Protein AF-A0A3N9NQC2-F1 (afdb_monomer_lite)

Foldseek 3Di:
DVVVVVVVVVVVVVVPPPDPPFDDDDDPDDDDDPPDPVLVRLLVQCVSLVLEAEEEEDLDDDDCVVVVSSVVSRHDNNHYYDHDNDPVSVPDPVNVVVVVRGSYYHYDD

Sequence (109 aa):
MMKILLILSFLAFFSSAVFPQGSVMLVGGGGENYHDWSDAPYGWFVQQADSGKIINIDVSSVSSWYPGYFKWLGADVSSHGLQIPDRTTANDSATYRTLITARGIFIEG

pLDDT: mean 90.92, std 12.06, range [56.19, 98.81]

Radius of gyration: 19.57 Å; chains: 1; bounding box: 56×46×36 Å

Structure (mmCIF, N/CA/C/O backbone):
data_AF-A0A3N9NQC2-F1
#
_entry.id   AF-A0A3N9NQC2-F1
#
loop_
_atom_site.group_PDB
_atom_site.id
_atom_site.type_symbol
_atom_site.label_atom_id
_atom_site.label_alt_id
_atom_site.label_comp_id
_atom_site.label_asym_id
_atom_site.label_entity_id
_atom_site.label_seq_id
_atom_site.pdbx_PDB_ins_code
_atom_site.Cartn_x
_atom_site.Cartn_y
_atom_site.Cartn_z
_atom_site.occupancy
_atom_site.B_iso_or_equiv
_atom_site.auth_seq_id
_atom_site.auth_comp_id
_atom_site.auth_asym_id
_atom_site.auth_atom_id
_atom_site.pdbx_PDB_model_num
ATOM 1 N N . MET A 1 1 ? -40.863 -37.562 1.775 1.00 65.12 1 MET A N 1
ATOM 2 C CA . MET A 1 1 ? -40.807 -36.449 0.800 1.00 65.12 1 MET A CA 1
ATOM 3 C C . MET A 1 1 ? -40.502 -35.100 1.463 1.00 65.12 1 MET A C 1
ATOM 5 O O . MET A 1 1 ? -39.459 -34.539 1.172 1.00 65.12 1 MET A O 1
ATOM 9 N N . MET A 1 2 ? -41.302 -34.629 2.430 1.00 72.19 2 MET A N 1
ATOM 10 C CA . MET A 1 2 ? -41.109 -33.319 3.094 1.00 72.19 2 MET A CA 1
ATOM 11 C C . MET A 1 2 ? -39.765 -33.147 3.839 1.00 72.19 2 MET A C 1
ATOM 13 O O . MET A 1 2 ? -39.167 -32.080 3.790 1.00 72.19 2 MET A O 1
ATOM 17 N N . LYS A 1 3 ? -39.236 -34.216 4.456 1.00 67.31 3 LYS A N 1
ATOM 18 C CA . LYS A 1 3 ? -37.916 -34.206 5.124 1.00 67.31 3 LYS A CA 1
ATOM 19 C C . LYS A 1 3 ? -36.741 -34.015 4.156 1.00 67.31 3 LYS A C 1
ATOM 21 O O . LYS A 1 3 ? -35.792 -33.321 4.485 1.00 67.31 3 LYS A O 1
ATOM 26 N N . ILE A 1 4 ? -36.823 -34.607 2.963 1.00 80.75 4 ILE A N 1
ATOM 27 C CA . ILE A 1 4 ? -35.796 -34.466 1.918 1.00 80.75 4 ILE A CA 1
ATOM 28 C C . ILE A 1 4 ? -35.829 -33.050 1.339 1.00 80.75 4 ILE A C 1
ATOM 30 O O . ILE A 1 4 ? -34.778 -32.455 1.136 1.00 80.75 4 ILE A O 1
ATOM 34 N N . LEU A 1 5 ? -37.028 -32.487 1.158 1.00 80.00 5 LEU A N 1
ATOM 35 C CA . LEU A 1 5 ? -37.196 -31.104 0.717 1.00 80.00 5 LEU A CA 1
ATOM 36 C C . LEU A 1 5 ? -36.577 -30.120 1.725 1.00 80.00 5 LEU A C 1
ATOM 38 O O . LEU A 1 5 ? -35.817 -29.253 1.326 1.00 80.00 5 LEU A O 1
ATOM 42 N N . LEU A 1 6 ? -36.813 -30.316 3.028 1.00 78.50 6 LEU A N 1
ATOM 43 C CA . LEU A 1 6 ? -36.212 -29.505 4.098 1.00 78.50 6 LEU A CA 1
ATOM 44 C C . LEU A 1 6 ? -34.678 -29.587 4.136 1.00 78.50 6 LEU A C 1
ATOM 46 O O . LEU A 1 6 ? -34.024 -28.568 4.333 1.00 78.50 6 LEU A O 1
ATOM 50 N N . ILE A 1 7 ? -34.100 -30.774 3.923 1.00 81.50 7 ILE A N 1
ATOM 51 C CA . ILE A 1 7 ? -32.640 -30.963 3.887 1.00 81.50 7 ILE A CA 1
ATOM 52 C C . ILE A 1 7 ? -32.025 -30.250 2.676 1.00 81.50 7 ILE A C 1
ATOM 54 O O . ILE A 1 7 ? -30.994 -29.595 2.810 1.00 81.50 7 ILE A O 1
ATOM 58 N N . LEU A 1 8 ? -32.674 -30.323 1.511 1.00 78.56 8 LEU A N 1
ATOM 59 C CA . LEU A 1 8 ? -32.229 -29.628 0.300 1.00 78.56 8 LEU A CA 1
ATOM 60 C C . LEU A 1 8 ? -32.322 -28.102 0.451 1.00 78.56 8 LEU A C 1
ATOM 62 O O . LEU A 1 8 ? -31.386 -27.398 0.077 1.00 78.56 8 LEU A O 1
ATOM 66 N N . SER A 1 9 ? -33.395 -27.592 1.066 1.00 69.56 9 SER A N 1
ATOM 67 C CA . SER A 1 9 ? -33.538 -26.165 1.384 1.00 69.56 9 SER A CA 1
ATOM 68 C C . SER A 1 9 ? -32.466 -25.677 2.360 1.00 69.56 9 SER A C 1
ATOM 70 O O . SER A 1 9 ? -31.946 -24.576 2.205 1.00 69.56 9 SER A O 1
ATOM 72 N N . PHE A 1 10 ? -32.117 -26.496 3.356 1.00 68.44 10 PHE A N 1
ATOM 73 C CA . PHE A 1 10 ? -31.078 -26.174 4.332 1.00 68.44 10 PHE A CA 1
ATOM 74 C C . PHE A 1 10 ? -29.693 -26.126 3.671 1.00 68.44 10 PHE A C 1
ATOM 76 O O . PHE A 1 10 ? -28.962 -25.161 3.854 1.00 68.44 10 PHE A O 1
ATOM 83 N N . LEU A 1 11 ? -29.356 -27.102 2.822 1.00 70.38 11 LEU A N 1
ATOM 84 C CA . LEU A 1 11 ? -28.076 -27.139 2.100 1.00 70.38 11 LEU A CA 1
ATOM 85 C C . LEU A 1 11 ? -27.897 -25.958 1.131 1.00 70.38 11 LEU A C 1
ATOM 87 O O . LEU A 1 11 ? -26.800 -25.412 1.045 1.00 70.38 11 LEU A O 1
ATOM 91 N N . ALA A 1 12 ? -28.967 -25.522 0.459 1.00 65.06 12 ALA A N 1
ATOM 92 C CA . ALA A 1 12 ? -28.929 -24.375 -0.451 1.00 65.06 12 ALA A CA 1
ATOM 93 C C . ALA A 1 12 ? -28.701 -23.026 0.265 1.00 65.06 12 ALA A C 1
ATOM 95 O O . ALA A 1 12 ? -28.135 -22.109 -0.326 1.00 65.06 12 ALA A O 1
ATOM 96 N N . PHE A 1 13 ? -29.103 -22.902 1.536 1.00 61.88 13 PHE A N 1
ATOM 97 C CA . PHE A 1 13 ? -28.903 -21.686 2.337 1.00 61.88 13 PHE A CA 1
ATOM 98 C C . PHE A 1 13 ? -27.477 -21.549 2.898 1.00 61.88 13 PHE A C 1
ATOM 100 O O . PHE A 1 13 ? -27.010 -20.431 3.112 1.00 61.88 13 PHE A O 1
ATOM 107 N N . PHE A 1 14 ? -26.766 -22.661 3.121 1.00 58.53 14 PHE A N 1
ATOM 108 C CA . PHE A 1 14 ? -25.396 -22.635 3.656 1.00 58.53 14 PHE A CA 1
ATOM 109 C C . PHE A 1 14 ? -24.323 -22.397 2.586 1.00 58.53 14 PHE A C 1
ATOM 111 O O . PHE A 1 14 ? -23.253 -21.884 2.907 1.00 58.53 14 PHE A O 1
ATOM 118 N N . SER A 1 15 ? -24.595 -22.708 1.315 1.00 57.38 15 SER A N 1
ATOM 119 C CA . SER A 1 15 ? -23.630 -22.512 0.222 1.00 57.38 15 SER A CA 1
ATOM 120 C C . SER A 1 15 ? -23.350 -21.044 -0.127 1.00 57.38 15 SER A C 1
ATOM 122 O O . SER A 1 15 ? -22.362 -20.762 -0.795 1.00 57.38 15 SER A O 1
ATOM 124 N N . SER A 1 16 ? -24.185 -20.103 0.318 1.00 56.19 16 SER A N 1
ATOM 125 C CA . SER A 1 16 ? -24.116 -18.685 -0.071 1.00 56.19 16 SER A CA 1
ATOM 126 C C . SER A 1 16 ? -23.502 -17.747 0.977 1.00 56.19 16 SER A C 1
ATOM 128 O O . SER A 1 16 ? -23.500 -16.539 0.765 1.00 56.19 16 SER A O 1
ATOM 130 N N . ALA A 1 17 ? -22.997 -18.262 2.105 1.00 56.94 17 ALA A N 1
ATOM 131 C CA . ALA A 1 17 ? -22.594 -17.428 3.247 1.00 56.94 17 ALA A CA 1
ATOM 132 C C . ALA A 1 17 ? -21.092 -17.453 3.589 1.00 56.94 17 ALA A C 1
ATOM 134 O O . ALA A 1 17 ? -20.704 -16.959 4.646 1.00 56.94 17 ALA A O 1
ATOM 135 N N . VAL A 1 18 ? -20.231 -17.987 2.718 1.00 59.91 18 VAL A N 1
ATOM 136 C CA . VAL A 1 18 ? -18.775 -17.837 2.876 1.00 59.91 18 VAL A CA 1
ATOM 137 C C . VAL A 1 18 ? -18.323 -16.660 2.019 1.00 59.91 18 VAL A C 1
ATOM 139 O O . VAL A 1 18 ? -17.853 -16.835 0.899 1.00 59.91 18 VAL A O 1
ATOM 142 N N . PHE A 1 19 ? -18.510 -15.439 2.524 1.00 64.19 19 PHE A N 1
ATOM 143 C CA . PHE A 1 19 ? -17.849 -14.281 1.930 1.00 64.19 19 PHE A CA 1
ATOM 144 C C . PHE A 1 19 ? -16.357 -14.374 2.274 1.00 64.19 19 PHE A C 1
ATOM 146 O O . PHE A 1 19 ? -16.026 -14.440 3.463 1.00 64.19 19 PHE A O 1
ATOM 153 N N . PRO A 1 20 ? -15.444 -14.420 1.291 1.00 64.19 20 PRO A N 1
ATOM 154 C CA . PRO A 1 20 ? -14.019 -14.371 1.586 1.00 64.19 20 PRO A CA 1
ATOM 155 C C . PRO A 1 20 ? -13.712 -13.093 2.380 1.00 64.19 20 PRO A C 1
ATOM 157 O O . PRO A 1 20 ? -14.155 -12.007 2.013 1.00 64.19 20 PRO A O 1
ATOM 160 N N . GLN A 1 21 ? -12.957 -13.220 3.476 1.00 76.00 21 GLN A N 1
ATOM 161 C CA . GLN A 1 21 ? -12.612 -12.114 4.389 1.00 76.00 21 GLN A CA 1
ATOM 162 C C . GLN A 1 21 ? -11.581 -11.127 3.800 1.00 76.00 21 GLN A C 1
ATOM 164 O O . GLN A 1 21 ? -11.038 -10.292 4.519 1.00 76.00 21 GLN A O 1
ATOM 169 N N . GLY A 1 22 ? -11.307 -11.222 2.499 1.00 87.50 22 GLY A N 1
ATOM 170 C CA . GLY A 1 22 ? -10.223 -10.539 1.807 1.00 87.50 22 GLY A CA 1
ATOM 171 C C . GLY A 1 22 ? -9.168 -11.517 1.294 1.00 87.50 22 GLY A C 1
ATOM 172 O O . GLY A 1 22 ? -9.311 -12.737 1.407 1.00 87.50 22 GLY A O 1
ATOM 173 N N . SER A 1 23 ? -8.108 -10.950 0.729 1.00 94.50 23 SER A N 1
ATOM 174 C CA . SER A 1 23 ? -7.013 -11.670 0.082 1.00 94.50 23 SER A CA 1
ATOM 175 C C . SER A 1 23 ? -5.683 -11.175 0.645 1.00 94.50 23 SER A C 1
ATOM 177 O O . SER A 1 23 ? -5.531 -9.985 0.917 1.00 94.50 23 SER A O 1
ATOM 179 N N . VAL A 1 24 ? -4.717 -12.079 0.825 1.00 95.62 24 VAL A N 1
ATOM 180 C CA . VAL A 1 24 ? -3.367 -11.744 1.303 1.00 95.62 24 VAL A CA 1
ATOM 181 C C . VAL A 1 24 ? -2.357 -12.137 0.237 1.00 95.62 24 VAL A C 1
ATOM 183 O O . VAL A 1 24 ? -2.373 -13.265 -0.253 1.00 95.62 24 VAL A O 1
ATOM 186 N N . MET A 1 25 ? -1.473 -11.201 -0.097 1.00 95.56 25 MET A N 1
ATOM 187 C CA . MET A 1 25 ? -0.320 -11.435 -0.955 1.00 95.56 25 MET A CA 1
ATOM 188 C C . MET A 1 25 ? 0.940 -11.544 -0.097 1.00 95.56 25 MET A C 1
ATOM 190 O O . MET A 1 25 ? 1.185 -10.681 0.741 1.00 95.56 25 MET A O 1
ATOM 194 N N . LEU A 1 26 ? 1.753 -12.570 -0.342 1.00 95.12 26 LEU A N 1
ATOM 195 C CA . LEU A 1 26 ? 3.107 -12.692 0.196 1.00 95.12 26 LEU A CA 1
ATOM 196 C C . LEU A 1 26 ? 4.065 -12.849 -0.986 1.00 95.12 26 LEU A C 1
ATOM 198 O O . LEU A 1 26 ? 3.875 -13.741 -1.812 1.00 95.12 26 LEU A O 1
ATOM 202 N N . VAL A 1 27 ? 5.075 -11.988 -1.073 1.00 92.94 27 VAL A N 1
ATOM 203 C CA . VAL A 1 27 ? 6.073 -11.988 -2.152 1.00 92.94 27 VAL A CA 1
ATOM 204 C C . VAL A 1 27 ? 7.478 -12.043 -1.562 1.00 92.94 27 VAL A C 1
ATOM 206 O O . VAL A 1 27 ? 7.730 -11.477 -0.505 1.00 92.94 27 VAL A O 1
ATOM 209 N N . GLY A 1 28 ? 8.390 -12.753 -2.232 1.00 88.06 28 GLY A N 1
ATOM 210 C CA . GLY A 1 28 ? 9.770 -12.936 -1.761 1.00 88.06 28 GLY A CA 1
ATOM 211 C C . GLY A 1 28 ? 10.684 -11.720 -1.949 1.00 88.06 28 GLY A C 1
ATOM 212 O O . GLY A 1 28 ? 11.791 -11.723 -1.420 1.00 88.06 28 GLY A O 1
ATOM 213 N N . GLY A 1 29 ? 10.226 -10.699 -2.678 1.00 83.69 29 GLY A N 1
ATOM 214 C CA . GLY A 1 29 ? 11.005 -9.501 -2.980 1.00 83.69 29 GLY A CA 1
ATOM 215 C C . GLY A 1 29 ? 12.078 -9.712 -4.055 1.00 83.69 29 GLY A C 1
ATOM 216 O O . GLY A 1 29 ? 12.347 -10.823 -4.516 1.00 83.69 29 GLY A O 1
ATOM 217 N N . GLY A 1 30 ? 12.673 -8.601 -4.470 1.00 86.19 30 GLY A N 1
ATOM 218 C CA . GLY A 1 30 ? 13.608 -8.455 -5.584 1.00 86.19 30 GLY A CA 1
ATOM 219 C C . GLY A 1 30 ? 13.577 -6.995 -6.032 1.00 86.19 30 GLY A C 1
ATOM 220 O O . GLY A 1 30 ? 12.694 -6.265 -5.607 1.00 86.19 30 GLY A O 1
ATOM 22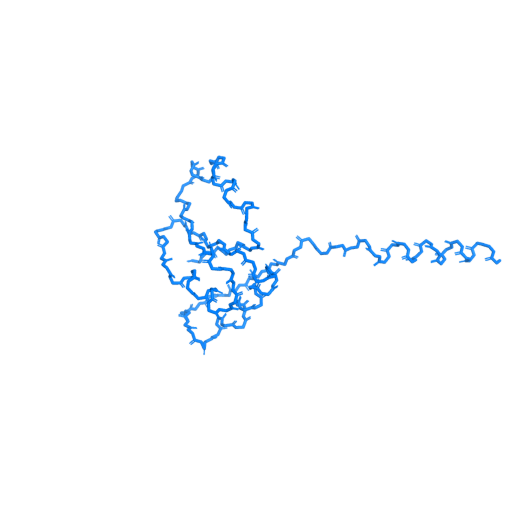1 N N . GLY A 1 31 ? 14.512 -6.541 -6.868 1.00 88.88 31 GLY A N 1
ATOM 222 C CA . GLY A 1 31 ? 14.392 -5.186 -7.417 1.00 88.88 31 GLY A CA 1
ATOM 223 C C . GLY A 1 31 ? 13.120 -5.081 -8.257 1.00 88.88 31 GLY A C 1
ATOM 224 O O . GLY A 1 31 ? 12.939 -5.884 -9.172 1.00 88.88 31 GLY A O 1
ATOM 225 N N . GLU A 1 32 ? 12.227 -4.152 -7.933 1.00 93.44 32 GLU A N 1
ATOM 226 C CA . GLU A 1 32 ? 11.002 -3.943 -8.694 1.00 93.44 32 GLU A CA 1
ATOM 227 C C . GLU A 1 32 ? 11.203 -2.974 -9.859 1.00 93.44 32 GLU A C 1
ATOM 229 O O . GLU A 1 32 ? 11.899 -1.957 -9.763 1.00 93.44 32 GLU A O 1
ATOM 234 N N . ASN A 1 33 ? 10.537 -3.264 -10.973 1.00 95.62 33 ASN A N 1
ATOM 235 C CA . ASN A 1 33 ? 10.475 -2.373 -12.119 1.00 95.62 33 ASN A CA 1
ATOM 236 C C . ASN A 1 33 ? 9.192 -2.619 -12.920 1.00 95.62 33 ASN A C 1
ATOM 238 O O . ASN A 1 33 ? 8.535 -3.648 -12.779 1.00 95.62 33 ASN A O 1
ATOM 242 N N . TYR A 1 34 ? 8.851 -1.668 -13.783 1.00 96.38 34 TYR A N 1
ATOM 243 C CA . TYR A 1 34 ? 7.772 -1.835 -14.750 1.00 96.38 34 TYR A CA 1
ATOM 244 C C . TYR A 1 34 ? 8.118 -2.962 -15.727 1.00 96.38 34 TYR A C 1
ATOM 246 O O . TYR A 1 34 ? 9.245 -3.002 -16.227 1.00 96.38 34 TYR A O 1
ATOM 254 N N . HIS A 1 35 ? 7.143 -3.815 -16.055 1.00 96.69 35 HIS A N 1
ATOM 255 C CA . HIS A 1 35 ? 7.330 -4.956 -16.961 1.00 96.69 35 HIS A CA 1
ATOM 256 C C . HIS A 1 35 ? 8.263 -6.043 -16.415 1.00 96.69 35 HIS A C 1
ATOM 258 O O . HIS A 1 35 ? 8.894 -6.760 -17.194 1.00 96.69 35 HIS A O 1
ATOM 264 N N . ASP A 1 36 ? 8.343 -6.174 -15.091 1.00 95.38 36 ASP A N 1
ATOM 265 C CA . ASP A 1 36 ? 9.197 -7.148 -14.410 1.00 95.38 36 ASP A CA 1
ATOM 266 C C . ASP A 1 36 ? 8.370 -8.131 -13.558 1.00 95.38 36 ASP A C 1
ATOM 268 O O . ASP A 1 36 ? 7.136 -8.145 -13.587 1.00 95.38 36 ASP A O 1
ATOM 272 N N . TRP A 1 37 ? 9.050 -8.984 -12.792 1.00 95.00 37 TRP A N 1
ATOM 273 C CA . TRP A 1 37 ? 8.476 -10.038 -11.958 1.00 95.00 37 TRP A CA 1
ATOM 274 C C . TRP A 1 37 ? 7.352 -9.551 -11.029 1.00 95.00 37 TRP A C 1
ATOM 276 O O . TRP A 1 37 ? 6.445 -10.329 -10.728 1.00 95.00 37 TRP A O 1
ATOM 286 N N . SER A 1 38 ? 7.404 -8.290 -10.583 1.00 96.25 38 SER A N 1
ATOM 287 C CA . SER A 1 38 ? 6.449 -7.683 -9.650 1.00 96.25 38 SER A CA 1
ATOM 288 C C . SER A 1 38 ? 5.104 -7.329 -10.289 1.00 96.25 38 SER A C 1
ATOM 290 O O . SER A 1 38 ? 4.111 -7.231 -9.567 1.00 96.25 38 SER A O 1
ATOM 292 N N . ASP A 1 39 ? 5.021 -7.213 -11.621 1.00 97.81 39 ASP A N 1
ATOM 293 C CA . ASP A 1 39 ? 3.792 -6.812 -12.324 1.00 97.81 39 ASP A CA 1
ATOM 294 C C . ASP A 1 39 ? 2.632 -7.772 -12.029 1.00 97.81 39 ASP A C 1
ATOM 296 O O . ASP A 1 39 ? 1.518 -7.352 -11.714 1.00 97.81 39 ASP A O 1
ATOM 300 N N . ALA A 1 40 ? 2.888 -9.080 -12.120 1.00 97.00 40 ALA A N 1
ATOM 301 C CA . ALA A 1 40 ? 1.867 -10.104 -11.929 1.00 97.00 40 ALA A CA 1
ATOM 302 C C . ALA A 1 40 ? 1.319 -10.152 -10.488 1.00 97.00 40 ALA A C 1
ATOM 304 O O . ALA A 1 40 ? 0.098 -10.053 -10.324 1.00 97.00 40 ALA A O 1
ATOM 305 N N . PRO A 1 41 ? 2.151 -10.281 -9.433 1.00 97.06 41 PRO A N 1
ATOM 306 C CA . PRO A 1 41 ? 1.640 -10.284 -8.069 1.00 97.06 41 PRO A CA 1
ATOM 307 C C . PRO A 1 41 ? 1.015 -8.935 -7.691 1.00 97.06 41 PRO A C 1
ATOM 309 O O . PRO A 1 41 ? -0.081 -8.913 -7.131 1.00 97.06 41 PRO A O 1
ATOM 312 N N . TYR A 1 42 ? 1.631 -7.800 -8.038 1.00 97.56 42 TYR A N 1
ATOM 313 C CA . TYR A 1 42 ? 1.113 -6.494 -7.612 1.00 97.56 42 TYR A CA 1
ATOM 314 C C . TYR A 1 42 ? -0.145 -6.113 -8.394 1.00 97.56 42 TYR A C 1
ATOM 316 O O . TYR A 1 42 ? -1.071 -5.538 -7.824 1.00 97.56 42 TYR A O 1
ATOM 324 N N . GLY A 1 43 ? -0.237 -6.508 -9.666 1.00 98.25 43 GLY A N 1
ATOM 325 C CA . GLY A 1 43 ? -1.459 -6.399 -10.457 1.00 98.25 43 GLY A CA 1
ATOM 326 C C . GLY A 1 43 ? -2.593 -7.243 -9.875 1.00 98.25 43 GLY A C 1
ATOM 327 O O . GLY A 1 43 ? -3.713 -6.751 -9.741 1.00 98.25 43 GLY A O 1
ATOM 328 N N . TRP A 1 44 ? -2.311 -8.479 -9.447 1.00 97.94 44 TRP A N 1
ATOM 329 C CA . TRP A 1 44 ? -3.290 -9.296 -8.722 1.00 97.94 44 TRP A CA 1
ATOM 330 C C . TRP A 1 44 ? -3.751 -8.605 -7.434 1.00 97.94 44 TRP A C 1
ATOM 332 O O . TRP A 1 44 ? -4.950 -8.517 -7.189 1.00 97.94 44 TRP A O 1
ATOM 342 N N . PHE A 1 45 ? -2.829 -8.052 -6.644 1.00 98.12 45 PHE A N 1
ATOM 343 C CA . PHE A 1 45 ? -3.155 -7.304 -5.428 1.00 98.12 45 PHE A CA 1
ATOM 344 C C . PHE A 1 45 ? -4.072 -6.099 -5.701 1.00 98.12 45 PHE A C 1
ATOM 346 O O . PHE A 1 45 ? -5.084 -5.940 -5.018 1.00 98.12 45 PHE A O 1
ATOM 353 N N . VAL A 1 46 ? -3.788 -5.303 -6.738 1.00 98.50 46 VAL A N 1
ATOM 354 C CA . VAL A 1 46 ? -4.646 -4.179 -7.158 1.00 98.50 46 VAL A CA 1
ATOM 355 C C . VAL A 1 46 ? -6.039 -4.662 -7.579 1.00 98.50 46 VAL A C 1
ATOM 357 O O . VAL A 1 46 ? -7.041 -4.050 -7.208 1.00 98.50 46 VAL A O 1
ATOM 360 N N . GLN A 1 47 ? -6.130 -5.790 -8.288 1.00 97.94 47 GLN A N 1
ATOM 361 C CA . GLN A 1 47 ? -7.414 -6.392 -8.664 1.00 97.94 47 GLN A CA 1
ATOM 362 C C . GLN A 1 47 ? -8.203 -6.884 -7.444 1.00 97.94 47 GLN A C 1
ATOM 364 O O . GLN A 1 47 ? -9.412 -6.679 -7.377 1.00 97.94 47 GLN A O 1
ATOM 369 N N . GLN A 1 48 ? -7.542 -7.492 -6.452 1.00 97.31 48 GLN A N 1
ATOM 370 C CA . GLN A 1 48 ? -8.198 -7.896 -5.200 1.00 97.31 48 GLN A CA 1
ATOM 371 C C . GLN A 1 48 ? -8.707 -6.692 -4.393 1.00 97.31 48 GLN A C 1
ATOM 373 O O . GLN A 1 48 ? -9.698 -6.808 -3.674 1.00 97.31 48 GLN A O 1
ATOM 378 N N . ALA A 1 49 ? -8.067 -5.531 -4.543 1.00 97.31 49 ALA A N 1
ATOM 379 C CA . ALA A 1 49 ? -8.528 -4.259 -3.994 1.00 97.31 49 ALA A CA 1
ATOM 380 C C . ALA A 1 49 ? -9.626 -3.585 -4.843 1.00 97.31 49 ALA A C 1
ATOM 382 O O . ALA A 1 49 ? -9.997 -2.444 -4.554 1.00 97.31 49 ALA A O 1
ATOM 383 N N . ASP A 1 50 ? -10.153 -4.265 -5.870 1.00 96.88 50 ASP A N 1
ATOM 384 C CA . ASP A 1 50 ? -11.185 -3.756 -6.782 1.00 96.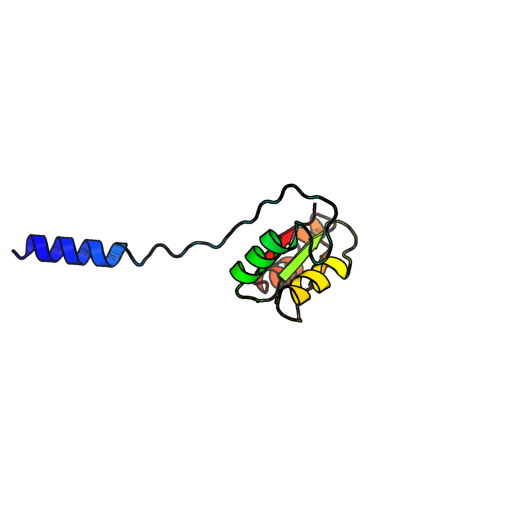88 50 ASP A CA 1
ATOM 385 C C . ASP A 1 50 ? -10.763 -2.437 -7.453 1.00 96.88 50 ASP A C 1
ATOM 387 O O . ASP A 1 50 ? -11.528 -1.475 -7.514 1.00 96.88 50 ASP A O 1
ATOM 391 N N . SER A 1 51 ? -9.483 -2.346 -7.850 1.00 98.00 51 SER A N 1
ATOM 392 C CA . SER A 1 51 ? -8.865 -1.124 -8.395 1.00 98.00 51 SER A CA 1
ATOM 393 C C . SER A 1 51 ? -8.998 0.109 -7.488 1.00 98.00 51 SER A C 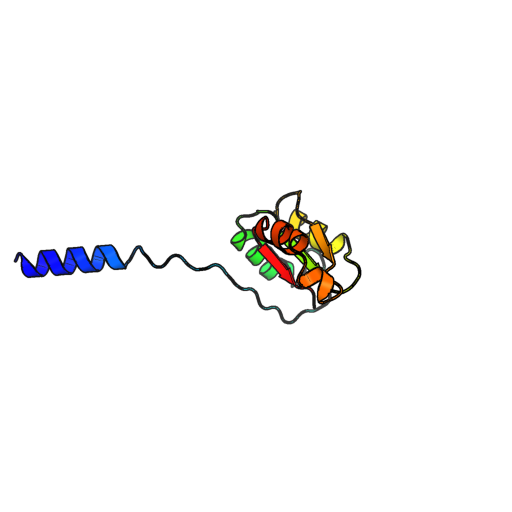1
ATOM 395 O O . SER A 1 51 ? -8.826 1.247 -7.922 1.00 98.00 51 SER A O 1
ATOM 397 N N . GLY A 1 52 ? -9.299 -0.096 -6.206 1.00 98.38 52 GLY A N 1
ATOM 398 C CA . GLY A 1 52 ? -9.529 0.970 -5.251 1.00 98.38 52 GLY A CA 1
ATOM 399 C C . GLY A 1 52 ? -8.247 1.615 -4.732 1.00 98.38 52 GLY A C 1
ATOM 400 O O . GLY A 1 52 ? -7.138 1.363 -5.203 1.00 98.38 52 GLY A O 1
ATOM 401 N N . LYS A 1 53 ? -8.405 2.467 -3.715 1.00 98.75 53 LYS A N 1
ATOM 402 C CA . LYS A 1 53 ? -7.280 3.164 -3.088 1.00 98.75 53 LYS A CA 1
ATOM 403 C C . LYS A 1 53 ? -6.340 2.190 -2.385 1.00 98.75 53 LYS A C 1
ATOM 405 O O . LYS A 1 53 ? -6.746 1.517 -1.437 1.00 98.75 53 LYS A O 1
ATOM 410 N N . ILE A 1 54 ? -5.077 2.204 -2.787 1.00 98.75 54 ILE A N 1
ATOM 411 C CA . ILE A 1 54 ? -3.989 1.508 -2.107 1.00 98.75 54 ILE A CA 1
ATOM 412 C C . ILE A 1 54 ? -3.250 2.483 -1.190 1.00 98.75 54 ILE A C 1
ATOM 414 O O . ILE A 1 54 ? -2.941 3.609 -1.589 1.00 98.75 54 ILE A O 1
ATOM 418 N N . ILE A 1 55 ? -2.945 2.043 0.028 1.00 98.69 55 ILE A N 1
ATOM 419 C CA . ILE A 1 55 ? -1.998 2.732 0.909 1.00 98.69 55 ILE A CA 1
ATOM 420 C C . ILE A 1 55 ? -0.765 1.845 1.066 1.00 98.69 55 ILE A C 1
ATOM 422 O O . ILE A 1 55 ? -0.887 0.722 1.560 1.00 98.69 55 ILE A O 1
ATOM 426 N N . ASN A 1 56 ? 0.403 2.332 0.636 1.00 97.50 56 ASN A N 1
ATOM 427 C CA . ASN A 1 56 ? 1.676 1.684 0.959 1.00 97.50 56 ASN A CA 1
ATOM 428 C C . ASN A 1 56 ? 2.193 2.212 2.297 1.00 97.50 56 ASN A C 1
ATOM 430 O O . ASN A 1 56 ? 2.157 3.416 2.550 1.00 97.50 56 ASN A O 1
ATOM 434 N N . ILE A 1 57 ? 2.630 1.306 3.161 1.00 97.75 57 ILE A N 1
ATOM 435 C CA . ILE A 1 57 ? 3.155 1.613 4.485 1.00 97.75 57 ILE A CA 1
ATOM 436 C C . ILE A 1 57 ? 4.638 1.279 4.506 1.00 97.75 57 ILE A C 1
ATOM 438 O O . ILE A 1 57 ? 5.035 0.183 4.111 1.00 97.75 57 ILE A O 1
ATOM 442 N N . ASP A 1 58 ? 5.412 2.205 5.057 1.00 96.00 58 ASP A N 1
ATOM 443 C CA . ASP A 1 58 ? 6.823 2.028 5.378 1.00 96.00 58 ASP A CA 1
ATOM 444 C C . ASP A 1 58 ? 7.105 2.662 6.754 1.00 96.00 58 ASP A C 1
ATOM 446 O O . ASP A 1 58 ? 6.436 3.608 7.184 1.00 96.00 58 ASP A O 1
ATOM 450 N N . VAL A 1 59 ? 8.087 2.123 7.469 1.00 95.75 59 VAL A N 1
ATOM 451 C CA . VAL A 1 59 ? 8.667 2.749 8.664 1.00 95.75 59 VAL A CA 1
ATOM 452 C C . VAL A 1 59 ? 9.626 3.886 8.282 1.00 95.75 59 VAL A C 1
ATOM 454 O O . VAL A 1 59 ? 9.769 4.873 9.010 1.00 95.75 59 VAL A O 1
ATOM 457 N N . SER A 1 60 ? 10.257 3.781 7.116 1.00 93.69 60 SER A N 1
ATOM 458 C CA . SER A 1 60 ? 11.147 4.785 6.540 1.00 93.69 60 SER A CA 1
ATOM 459 C C . SER A 1 60 ? 10.375 5.834 5.736 1.00 93.69 60 SER A C 1
ATOM 461 O O . SER A 1 60 ? 9.148 5.817 5.635 1.00 93.69 60 SER A O 1
ATOM 463 N N . SER A 1 61 ? 11.093 6.828 5.210 1.00 91.81 61 SER A N 1
ATOM 464 C CA . SER A 1 61 ? 10.484 7.862 4.375 1.00 91.81 61 SER A CA 1
ATOM 465 C C . SER A 1 61 ? 9.860 7.247 3.123 1.00 91.81 61 SER A C 1
ATOM 467 O O . SER A 1 61 ? 10.575 6.692 2.289 1.00 91.81 61 SER A O 1
ATOM 469 N N . VAL A 1 62 ? 8.551 7.424 2.955 1.00 92.94 62 VAL A N 1
ATOM 470 C CA . VAL A 1 62 ? 7.839 6.930 1.773 1.00 92.94 62 VAL A CA 1
ATOM 471 C C . VAL A 1 62 ? 8.247 7.690 0.511 1.00 92.94 62 VAL A C 1
ATOM 473 O O . VAL A 1 62 ? 8.405 8.914 0.518 1.00 92.94 62 VAL A O 1
ATOM 476 N N . SER A 1 63 ? 8.374 6.963 -0.597 1.00 93.19 63 SER A N 1
ATOM 477 C CA . SER A 1 63 ? 8.604 7.538 -1.925 1.00 93.19 63 SER A CA 1
ATOM 478 C C . SER A 1 63 ? 7.322 7.552 -2.766 1.00 93.19 63 SER A C 1
ATOM 480 O O . SER A 1 63 ? 6.313 6.933 -2.427 1.00 93.19 63 SER A O 1
ATOM 482 N N . SER A 1 64 ? 7.353 8.247 -3.906 1.00 95.06 64 SER A N 1
ATOM 483 C CA . SER A 1 64 ? 6.260 8.212 -4.886 1.00 95.06 64 SER A CA 1
ATOM 484 C C . SER A 1 64 ? 6.279 6.973 -5.789 1.00 95.06 64 SER A 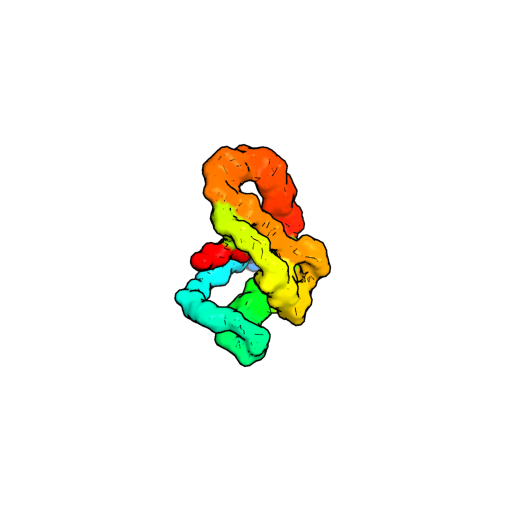C 1
ATOM 486 O O . SER A 1 64 ? 5.352 6.809 -6.585 1.00 95.06 64 SER A O 1
ATOM 488 N N . TRP A 1 65 ? 7.294 6.106 -5.677 1.00 95.81 65 TRP A N 1
ATOM 489 C CA . TRP A 1 65 ? 7.491 4.967 -6.575 1.00 95.81 65 TRP A CA 1
ATOM 490 C C . TRP A 1 65 ? 6.341 3.952 -6.476 1.00 95.81 65 TRP A C 1
ATOM 492 O O . TRP A 1 65 ? 5.641 3.748 -7.466 1.00 95.81 65 TRP A O 1
ATOM 502 N N . TYR A 1 66 ? 6.064 3.408 -5.283 1.00 96.38 66 TYR A N 1
ATOM 503 C CA . TYR A 1 66 ? 4.985 2.427 -5.071 1.00 96.38 66 TYR A CA 1
ATOM 504 C C . TYR A 1 66 ? 3.599 2.988 -5.422 1.00 96.38 66 TYR A C 1
ATOM 506 O O . TYR A 1 66 ? 2.880 2.355 -6.200 1.00 96.38 66 TYR A O 1
ATOM 514 N N . PRO A 1 67 ? 3.212 4.197 -4.957 1.00 97.50 67 PRO A N 1
ATOM 515 C CA . PRO A 1 67 ? 1.967 4.822 -5.391 1.00 97.50 67 PRO A CA 1
ATOM 516 C C . PRO A 1 67 ? 1.851 4.967 -6.908 1.00 97.50 67 PRO A C 1
ATOM 518 O O . PRO A 1 67 ? 0.775 4.744 -7.459 1.00 97.50 67 PRO A O 1
ATOM 521 N N . GLY A 1 68 ? 2.932 5.369 -7.583 1.00 98.44 68 GLY A N 1
ATOM 522 C CA . GLY A 1 68 ? 2.964 5.501 -9.038 1.00 98.44 68 GLY A CA 1
ATOM 523 C C . GLY A 1 68 ? 2.782 4.156 -9.733 1.00 98.44 68 GLY A C 1
ATOM 524 O O . GLY A 1 68 ? 1.976 4.044 -10.656 1.00 98.44 68 GLY A O 1
ATOM 525 N N . TYR A 1 69 ? 3.458 3.127 -9.230 1.00 98.06 69 TYR A N 1
ATOM 526 C CA . TYR A 1 69 ? 3.403 1.785 -9.785 1.00 98.06 69 TYR A CA 1
ATOM 527 C C . TYR A 1 69 ? 2.019 1.144 -9.623 1.00 98.06 69 TYR A C 1
ATOM 529 O O . TYR A 1 69 ? 1.456 0.653 -10.599 1.00 98.06 69 TYR A O 1
ATOM 537 N N . PHE A 1 70 ? 1.389 1.247 -8.447 1.00 98.50 70 PHE A N 1
ATOM 538 C CA . PHE A 1 70 ? 0.021 0.746 -8.257 1.00 98.50 70 PHE A CA 1
ATOM 539 C C . PHE A 1 70 ? -1.002 1.490 -9.120 1.00 98.50 70 PHE A C 1
ATOM 541 O O . PHE A 1 70 ? -1.904 0.861 -9.667 1.00 98.50 70 PHE A O 1
ATOM 548 N N . LYS A 1 71 ? -0.859 2.811 -9.298 1.00 98.75 71 LYS A N 1
ATOM 549 C CA . LYS A 1 71 ? -1.718 3.583 -10.217 1.00 98.75 71 LYS A CA 1
ATOM 550 C C . LYS A 1 71 ? -1.549 3.129 -11.661 1.00 98.75 71 LYS A C 1
ATOM 552 O O . LYS A 1 71 ? -2.540 2.995 -12.370 1.00 98.75 71 LYS A O 1
ATOM 557 N N . TRP A 1 72 ? -0.317 2.858 -12.087 1.00 98.62 72 TRP A N 1
ATOM 558 C CA . TRP A 1 72 ? -0.042 2.298 -13.410 1.00 98.62 72 TRP A CA 1
ATOM 559 C C . TRP A 1 72 ? -0.678 0.910 -13.595 1.00 98.62 72 TRP A C 1
ATOM 561 O O . TRP A 1 72 ? -1.240 0.636 -14.652 1.00 98.62 72 TRP A O 1
ATOM 571 N N . LEU A 1 73 ? -0.693 0.085 -12.543 1.00 98.62 73 LEU A N 1
ATOM 572 C CA . LEU A 1 73 ? -1.392 -1.208 -12.501 1.00 98.62 73 LEU A CA 1
ATOM 573 C C . LEU A 1 73 ? -2.927 -1.091 -12.392 1.00 98.62 73 LEU A C 1
ATOM 575 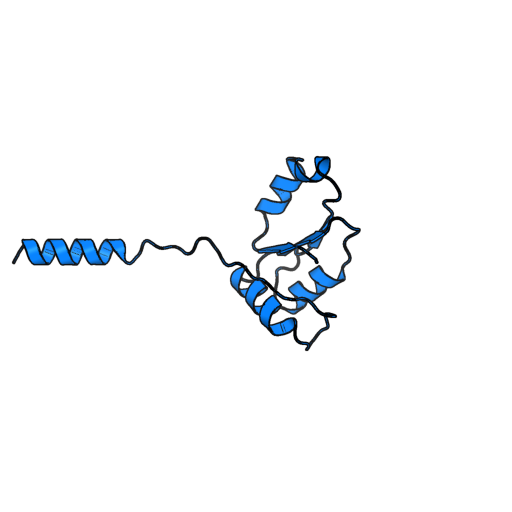O O . LEU A 1 73 ? -3.617 -2.110 -12.418 1.00 98.62 73 LEU A O 1
ATOM 579 N N . GLY A 1 74 ? -3.475 0.125 -12.285 1.00 98.62 74 GLY A N 1
ATOM 580 C CA . GLY A 1 74 ? -4.917 0.385 -12.290 1.00 98.62 74 GLY A CA 1
ATOM 581 C C . GLY A 1 74 ? -5.551 0.646 -10.922 1.00 98.62 74 GLY A C 1
ATOM 582 O O . GLY A 1 74 ? -6.768 0.520 -10.803 1.00 98.62 74 GLY A O 1
ATOM 583 N N . ALA A 1 75 ? -4.769 0.984 -9.893 1.00 98.81 75 ALA A N 1
ATOM 584 C CA . ALA A 1 75 ? -5.299 1.455 -8.614 1.00 98.81 75 ALA A CA 1
ATOM 585 C C . ALA A 1 75 ? -5.839 2.892 -8.704 1.00 98.81 75 ALA A C 1
ATOM 587 O O . ALA A 1 75 ? -5.455 3.675 -9.577 1.00 98.81 75 ALA A O 1
ATOM 588 N N . ASP A 1 76 ? -6.675 3.268 -7.737 1.00 98.75 76 ASP A N 1
ATOM 589 C CA . ASP A 1 76 ? -7.263 4.602 -7.662 1.00 98.75 76 ASP A CA 1
ATOM 590 C C . ASP A 1 76 ? -6.187 5.703 -7.578 1.00 98.75 76 ASP A C 1
ATOM 592 O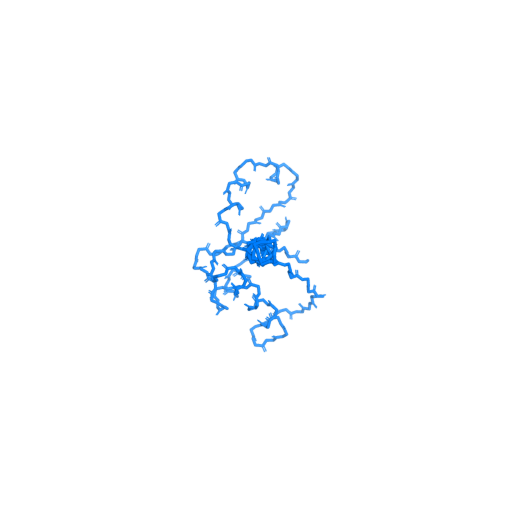 O . ASP A 1 76 ? -5.152 5.567 -6.913 1.00 98.75 76 ASP A O 1
ATOM 596 N N . VAL A 1 77 ? -6.451 6.841 -8.222 1.00 98.38 77 VAL A N 1
ATOM 597 C CA . VAL A 1 77 ? -5.530 7.989 -8.297 1.00 98.38 77 VAL A CA 1
ATOM 598 C C . VAL A 1 77 ? -5.161 8.576 -6.931 1.00 98.38 77 VAL A C 1
ATOM 600 O O . VAL A 1 77 ? -4.090 9.177 -6.793 1.00 98.38 77 VAL A O 1
ATOM 603 N N . SER A 1 78 ? -6.001 8.374 -5.914 1.00 98.44 78 SER A N 1
ATOM 604 C CA . SER A 1 78 ? -5.767 8.779 -4.526 1.00 98.44 78 SER A CA 1
ATOM 605 C C . SER A 1 78 ? -4.843 7.837 -3.746 1.00 98.44 78 SER A C 1
ATOM 607 O O . SER A 1 78 ? -4.564 8.100 -2.575 1.00 98.44 78 SER A O 1
ATOM 609 N N . SER A 1 79 ? -4.331 6.770 -4.367 1.00 98.69 79 SER A N 1
ATOM 610 C CA . SER A 1 79 ? -3.336 5.880 -3.754 1.00 98.69 79 SER A CA 1
ATOM 611 C C . SER A 1 79 ? -2.054 6.640 -3.389 1.00 98.69 79 SER A C 1
ATOM 613 O O . SER A 1 79 ? -1.586 7.492 -4.155 1.00 98.69 79 SER A O 1
ATOM 615 N N . HIS A 1 80 ? -1.497 6.372 -2.210 1.00 98.50 80 HIS A N 1
ATOM 616 C CA . HIS A 1 80 ? -0.370 7.128 -1.652 1.00 98.50 80 HIS A CA 1
ATOM 617 C C . HIS A 1 80 ? 0.395 6.336 -0.588 1.00 98.50 80 HIS A C 1
ATOM 619 O O . HIS A 1 80 ? -0.117 5.363 -0.037 1.00 98.50 80 HIS A O 1
ATOM 625 N N . GLY A 1 81 ? 1.606 6.809 -0.290 1.00 97.88 81 GLY A N 1
ATOM 626 C CA . GLY A 1 81 ? 2.416 6.301 0.809 1.00 97.88 81 GLY A CA 1
ATOM 627 C C . GLY A 1 81 ? 2.060 6.945 2.132 1.00 97.88 81 GLY A C 1
ATOM 628 O O . GLY A 1 81 ? 1.766 8.139 2.195 1.00 97.88 81 GLY A O 1
ATOM 629 N N . LEU A 1 82 ? 2.112 6.143 3.187 1.00 97.88 82 LEU A N 1
ATOM 630 C CA . LEU A 1 82 ? 1.925 6.553 4.565 1.00 97.88 82 LEU A CA 1
ATOM 631 C C . LEU A 1 82 ? 3.098 6.043 5.400 1.00 97.88 82 LEU A C 1
ATOM 633 O O . LEU A 1 82 ? 3.229 4.846 5.644 1.00 97.88 82 LEU A O 1
ATOM 637 N N . GLN A 1 83 ? 3.933 6.968 5.867 1.00 97.62 83 GLN A N 1
ATOM 638 C CA . GLN A 1 83 ? 4.996 6.627 6.802 1.00 97.62 83 GLN A CA 1
ATOM 639 C C . GLN A 1 83 ? 4.408 6.377 8.197 1.00 97.62 83 GLN A C 1
ATOM 641 O O . GLN A 1 83 ? 3.693 7.224 8.737 1.00 97.62 83 GLN A O 1
ATOM 646 N N . ILE A 1 84 ? 4.747 5.239 8.799 1.00 97.50 84 ILE A N 1
ATOM 647 C CA . ILE A 1 84 ? 4.419 4.885 10.184 1.00 97.50 84 ILE A CA 1
ATOM 648 C C . ILE A 1 84 ? 5.737 4.503 10.877 1.00 97.50 84 ILE A C 1
ATOM 650 O O . ILE A 1 84 ? 6.070 3.322 10.967 1.00 97.50 84 ILE A O 1
ATOM 654 N N . PRO A 1 85 ? 6.525 5.489 11.342 1.00 97.06 85 PRO A N 1
ATOM 655 C CA . PRO A 1 85 ? 7.920 5.267 11.725 1.00 97.06 85 PRO A CA 1
ATOM 656 C C . PRO A 1 85 ? 8.081 4.663 13.121 1.00 97.06 85 PRO A C 1
ATOM 658 O O . PRO A 1 85 ? 9.130 4.117 13.459 1.00 97.06 85 PRO A O 1
ATOM 661 N N . ASP A 1 86 ? 7.054 4.778 13.961 1.00 97.75 86 ASP A N 1
ATOM 662 C CA . ASP A 1 86 ? 7.115 4.372 15.353 1.00 97.75 86 ASP A CA 1
ATOM 663 C C . ASP A 1 86 ? 5.756 3.915 15.892 1.00 97.75 86 ASP A C 1
ATOM 665 O O . ASP A 1 86 ? 4.696 4.061 15.276 1.00 97.75 86 ASP A O 1
ATOM 669 N N . ARG A 1 87 ? 5.797 3.343 17.099 1.00 98.19 87 ARG A N 1
ATOM 670 C CA . ARG A 1 87 ? 4.606 2.852 17.802 1.00 98.19 87 ARG A CA 1
ATOM 671 C C . ARG A 1 87 ? 3.624 3.963 18.153 1.00 98.19 87 ARG A C 1
ATOM 673 O O . ARG A 1 87 ? 2.433 3.689 18.248 1.00 98.19 87 ARG A O 1
ATOM 680 N N . THR A 1 88 ? 4.103 5.183 18.384 1.00 98.50 88 THR A N 1
ATOM 681 C CA . THR A 1 88 ? 3.232 6.316 18.714 1.00 98.50 88 THR A CA 1
ATOM 682 C C . THR A 1 88 ? 2.341 6.632 17.520 1.00 98.50 88 THR A C 1
ATOM 684 O O . THR A 1 88 ? 1.123 6.664 17.659 1.00 98.50 88 THR A O 1
ATOM 687 N N . THR A 1 89 ? 2.939 6.741 16.335 1.00 98.12 89 THR A N 1
ATOM 688 C CA . THR A 1 89 ? 2.249 6.974 15.065 1.00 98.12 89 THR A CA 1
ATOM 689 C C . THR A 1 89 ? 1.339 5.802 14.705 1.00 98.12 89 THR A C 1
ATOM 691 O O . THR A 1 89 ? 0.206 6.015 14.279 1.00 98.12 89 THR A O 1
ATOM 694 N N . ALA A 1 90 ? 1.784 4.560 14.929 1.00 97.75 90 ALA A N 1
ATOM 695 C CA . ALA A 1 90 ? 0.969 3.366 14.686 1.00 97.75 90 ALA A CA 1
ATOM 696 C C . ALA A 1 90 ? -0.289 3.302 15.574 1.00 97.75 90 ALA A C 1
ATOM 698 O O . ALA A 1 90 ? -1.332 2.829 15.130 1.00 97.75 90 ALA A O 1
ATOM 699 N N . ASN A 1 91 ? -0.202 3.797 16.813 1.00 98.31 91 ASN A N 1
ATOM 700 C CA . ASN A 1 91 ? -1.319 3.842 17.759 1.00 98.31 91 ASN A CA 1
ATOM 701 C C . ASN A 1 91 ? -2.190 5.104 17.618 1.00 98.31 91 ASN A C 1
ATOM 703 O O . ASN A 1 91 ? -3.176 5.248 18.346 1.00 98.31 91 ASN A O 1
ATOM 707 N N . ASP A 1 92 ? -1.850 6.027 16.713 1.00 98.31 92 ASP A N 1
ATOM 708 C CA . ASP A 1 92 ? -2.628 7.244 16.509 1.00 98.31 92 ASP A CA 1
ATOM 709 C C . ASP A 1 92 ? -3.963 6.936 15.807 1.00 98.31 92 ASP A C 1
ATOM 711 O O . ASP A 1 92 ? -4.043 6.268 14.772 1.00 98.31 92 ASP A O 1
ATOM 715 N N . SER A 1 93 ? -5.049 7.477 16.358 1.00 98.25 93 SER A N 1
ATOM 716 C CA . SER A 1 93 ? -6.390 7.351 15.784 1.00 98.25 93 SER A CA 1
ATOM 717 C C . SER A 1 93 ? -6.510 7.922 14.361 1.00 98.25 93 SER A C 1
ATOM 719 O O . SER A 1 93 ? -7.352 7.467 13.587 1.00 98.25 93 SER A O 1
ATOM 721 N N . ALA A 1 94 ? -5.705 8.923 14.004 1.00 98.19 94 ALA A N 1
ATOM 722 C CA . ALA A 1 94 ? -5.629 9.488 12.665 1.00 98.19 94 ALA A CA 1
ATOM 723 C C . ALA A 1 94 ? -5.026 8.485 11.680 1.00 98.19 94 ALA A C 1
ATOM 725 O O . ALA A 1 94 ? -5.593 8.304 10.606 1.00 98.19 94 ALA A O 1
ATOM 726 N N . THR A 1 95 ? -3.967 7.772 12.073 1.00 98.38 95 THR A N 1
ATOM 727 C CA . THR A 1 95 ? -3.390 6.672 11.287 1.00 98.38 95 THR A CA 1
ATOM 728 C C . THR A 1 95 ? -4.443 5.604 11.019 1.00 98.38 95 THR A C 1
ATOM 730 O O . THR A 1 95 ? -4.682 5.255 9.865 1.00 98.38 95 THR A O 1
ATOM 733 N N . TYR A 1 96 ? -5.170 5.167 12.053 1.00 97.88 96 TYR A N 1
ATOM 734 C CA . TYR A 1 96 ? -6.282 4.224 11.893 1.00 97.88 96 TYR A CA 1
ATOM 735 C C . TYR A 1 96 ? -7.347 4.734 10.911 1.00 97.88 96 TYR A C 1
ATOM 737 O O . TYR A 1 96 ? -7.709 4.025 9.974 1.00 97.88 96 TYR A O 1
ATOM 745 N N . ARG A 1 97 ? -7.826 5.975 11.090 1.00 98.38 97 ARG A N 1
ATOM 746 C CA . ARG A 1 97 ? -8.845 6.575 10.212 1.00 98.38 97 ARG A CA 1
ATOM 747 C C . ARG A 1 97 ? -8.380 6.656 8.762 1.00 98.38 97 ARG A C 1
ATOM 749 O O . ARG A 1 97 ? -9.192 6.447 7.868 1.00 98.38 97 ARG A O 1
ATOM 756 N N . THR A 1 98 ? -7.101 6.929 8.529 1.00 98.12 98 THR A N 1
ATOM 757 C CA . THR A 1 98 ? -6.513 6.907 7.189 1.00 98.12 98 THR A CA 1
ATOM 758 C C . THR A 1 98 ? -6.525 5.491 6.616 1.00 98.12 98 THR A C 1
ATOM 760 O O . THR A 1 98 ? -7.042 5.286 5.518 1.00 98.12 98 THR A O 1
ATOM 763 N N . LEU A 1 99 ? -6.045 4.495 7.365 1.00 98.06 99 LEU A N 1
ATOM 764 C CA . LEU A 1 99 ? -5.929 3.113 6.889 1.00 98.06 99 LEU A CA 1
ATOM 765 C C . LEU A 1 99 ? -7.276 2.468 6.543 1.00 98.06 99 LEU A C 1
ATOM 767 O O . LEU A 1 99 ? -7.381 1.814 5.509 1.00 98.06 99 LEU A O 1
ATOM 771 N N . ILE A 1 100 ? -8.334 2.708 7.324 1.00 97.31 100 ILE A N 1
ATOM 772 C CA . ILE A 1 100 ? -9.669 2.140 7.036 1.00 97.31 100 ILE A CA 1
ATOM 773 C C . ILE A 1 100 ? -10.320 2.693 5.763 1.00 97.31 100 ILE A C 1
ATOM 775 O O . ILE A 1 100 ? -11.349 2.186 5.326 1.00 97.31 100 ILE A O 1
ATOM 779 N N . THR A 1 101 ? -9.752 3.742 5.167 1.00 97.88 101 THR A N 1
ATOM 780 C CA . THR A 1 101 ? -10.229 4.262 3.883 1.00 97.88 101 THR A CA 1
ATOM 781 C C . THR A 1 101 ? -9.615 3.542 2.679 1.00 97.88 101 THR A C 1
ATOM 783 O O . THR A 1 101 ? -10.022 3.810 1.547 1.00 97.88 101 THR A O 1
ATOM 786 N N . ALA A 1 102 ? -8.612 2.686 2.892 1.00 98.31 102 ALA A N 1
ATOM 787 C CA . ALA A 1 102 ? -7.962 1.918 1.842 1.00 98.31 102 ALA A CA 1
ATOM 788 C C . ALA A 1 102 ? -8.797 0.698 1.432 1.00 98.31 102 ALA A C 1
ATOM 790 O O . ALA A 1 102 ? -9.552 0.126 2.217 1.00 98.31 102 ALA A O 1
ATOM 791 N N . ARG A 1 103 ? -8.618 0.279 0.182 1.00 98.06 103 ARG A N 1
ATOM 792 C CA . ARG A 1 103 ? -9.123 -0.985 -0.365 1.00 98.06 103 ARG A CA 1
ATOM 793 C C . ARG A 1 103 ? -8.039 -2.062 -0.409 1.00 98.06 103 ARG A C 1
ATOM 795 O O . ARG A 1 103 ? -8.370 -3.240 -0.423 1.00 98.06 103 ARG A O 1
ATOM 802 N N . GLY A 1 104 ? -6.770 -1.659 -0.350 1.00 98.06 104 GLY A N 1
ATOM 803 C CA . GLY A 1 104 ? -5.631 -2.541 -0.127 1.00 98.06 104 GLY A CA 1
ATOM 804 C C . GLY A 1 104 ? -4.532 -1.832 0.662 1.00 98.06 104 GLY A C 1
ATOM 805 O O . GLY A 1 104 ? -4.321 -0.627 0.509 1.00 98.06 104 GLY A O 1
ATOM 806 N N . ILE A 1 105 ? -3.846 -2.586 1.517 1.00 98.19 105 ILE A N 1
ATOM 807 C CA . ILE A 1 105 ? -2.680 -2.125 2.273 1.00 98.19 105 ILE A CA 1
ATOM 808 C C . ILE A 1 105 ? -1.478 -2.924 1.784 1.00 98.19 105 ILE A C 1
ATOM 810 O O . ILE A 1 105 ? -1.512 -4.153 1.798 1.00 98.19 105 ILE A O 1
ATOM 814 N N . PHE A 1 106 ? -0.438 -2.219 1.351 1.00 97.44 106 PHE A N 1
ATOM 815 C CA . PHE A 1 106 ? 0.843 -2.807 0.978 1.00 97.44 106 PHE A CA 1
ATOM 816 C C . PHE A 1 106 ? 1.870 -2.472 2.060 1.00 97.44 106 PHE A C 1
ATOM 818 O O . PHE A 1 106 ? 1.959 -1.317 2.468 1.00 97.44 106 PHE A O 1
ATOM 825 N N . ILE A 1 107 ? 2.613 -3.464 2.542 1.00 95.69 107 ILE A N 1
ATOM 826 C CA . ILE A 1 107 ? 3.673 -3.272 3.538 1.00 95.69 107 ILE A CA 1
ATOM 827 C C . ILE A 1 107 ? 4.994 -3.509 2.818 1.00 95.69 107 ILE A C 1
ATOM 829 O O . ILE A 1 107 ? 5.203 -4.601 2.289 1.00 95.69 107 ILE A O 1
ATOM 833 N N . GLU A 1 108 ? 5.836 -2.481 2.765 1.00 87.56 108 GLU A N 1
ATOM 834 C CA . GLU A 1 108 ? 7.153 -2.562 2.133 1.00 87.56 108 GLU A CA 1
ATOM 835 C C . GLU A 1 108 ? 8.102 -3.469 2.934 1.00 87.56 108 GLU A C 1
ATOM 837 O O . GLU A 1 108 ? 7.950 -3.632 4.151 1.00 87.56 108 GLU A O 1
ATOM 842 N N . GLY A 1 109 ? 9.028 -4.108 2.213 1.00 81.75 109 GLY A N 1
ATOM 843 C CA . GLY A 1 109 ? 10.075 -4.969 2.771 1.00 81.75 109 GLY A CA 1
ATOM 844 C C . GLY A 1 109 ? 11.337 -4.210 3.153 1.00 81.75 109 GLY A C 1
ATOM 845 O O . GLY A 1 109 ? 11.576 -3.128 2.576 1.00 81.75 109 GLY A O 1
#

Secondary structure (DSSP, 8-state):
-HHHHHHHHHHHHHTT-----------------TTSTTHHHHHHHHHHTTT--EEEEESSPPPSHHHHHHHHTT--TT-EEEE--SHHHHT-HHHHHHHTT-SEEEE--